Protein AF-A0A965LD06-F1 (afdb_monomer_lite)

S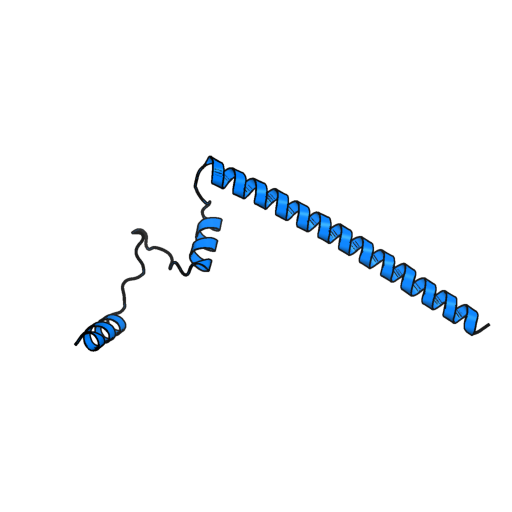tructure (mmCIF, N/CA/C/O backbone):
data_AF-A0A965LD06-F1
#
_entry.id   AF-A0A965LD06-F1
#
loop_
_atom_site.group_PDB
_atom_site.id
_atom_site.type_symbol
_atom_site.label_atom_id
_atom_site.label_alt_id
_atom_site.label_comp_id
_atom_site.label_asym_id
_atom_site.label_entity_id
_atom_site.label_seq_id
_atom_site.pdbx_PDB_ins_code
_atom_site.Cartn_x
_atom_site.Cartn_y
_atom_site.Cartn_z
_atom_site.occupancy
_atom_site.B_iso_or_equiv
_atom_site.auth_seq_id
_atom_site.auth_comp_id
_atom_site.auth_asym_id
_atom_site.auth_atom_id
_atom_site.pdbx_PDB_model_num
ATOM 1 N N . MET A 1 1 ? 26.777 -38.287 -34.147 1.00 54.50 1 MET A N 1
ATOM 2 C CA . MET A 1 1 ? 25.537 -37.537 -34.467 1.00 54.50 1 MET A CA 1
ATOM 3 C C . MET A 1 1 ? 24.586 -37.396 -33.275 1.00 54.50 1 MET A C 1
ATOM 5 O O . MET A 1 1 ? 24.102 -36.299 -33.063 1.00 54.50 1 MET A O 1
ATOM 9 N N . LYS A 1 2 ? 24.367 -38.433 -32.446 1.00 56.81 2 LYS A N 1
ATOM 10 C CA . LYS A 1 2 ? 23.451 -38.367 -31.282 1.00 56.81 2 LYS A CA 1
ATOM 11 C C . LYS A 1 2 ? 23.834 -37.343 -30.189 1.00 56.81 2 LYS A C 1
ATOM 13 O O . LYS A 1 2 ? 22.938 -36.745 -29.606 1.00 56.81 2 LYS A O 1
ATOM 18 N N . SER A 1 3 ? 25.126 -37.096 -29.926 1.00 60.97 3 SER A N 1
ATOM 19 C CA . SER A 1 3 ? 25.542 -36.133 -28.882 1.00 60.97 3 SER A CA 1
ATOM 20 C C . SER A 1 3 ? 25.388 -34.664 -29.295 1.00 60.97 3 SER A C 1
ATOM 22 O O . SER A 1 3 ? 25.039 -33.834 -28.463 1.00 60.97 3 SER A O 1
ATOM 24 N N . LEU A 1 4 ? 25.575 -34.351 -30.581 1.00 63.34 4 LEU A N 1
ATOM 25 C CA . LEU A 1 4 ? 25.404 -33.000 -31.128 1.00 63.34 4 LEU A CA 1
ATOM 26 C C . LEU A 1 4 ? 23.938 -32.558 -31.094 1.00 63.34 4 LEU A C 1
ATOM 28 O O . LEU A 1 4 ? 23.649 -31.442 -30.681 1.00 63.34 4 LEU A O 1
ATOM 32 N N . SER A 1 5 ? 23.004 -33.448 -31.441 1.00 67.69 5 SER A N 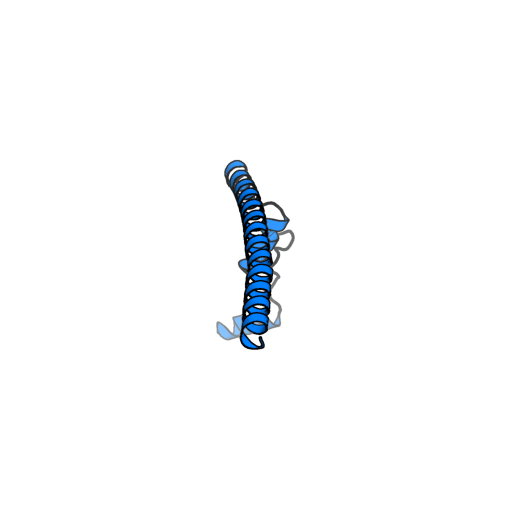1
ATOM 33 C CA . SER A 1 5 ? 21.568 -33.157 -31.342 1.00 67.69 5 SER A CA 1
ATOM 34 C C . SER A 1 5 ? 21.129 -32.904 -29.897 1.00 67.69 5 SER A C 1
ATOM 36 O O . SER A 1 5 ? 20.344 -31.997 -29.650 1.00 67.69 5 SER A O 1
ATOM 38 N N . CYS A 1 6 ? 21.675 -33.651 -28.933 1.0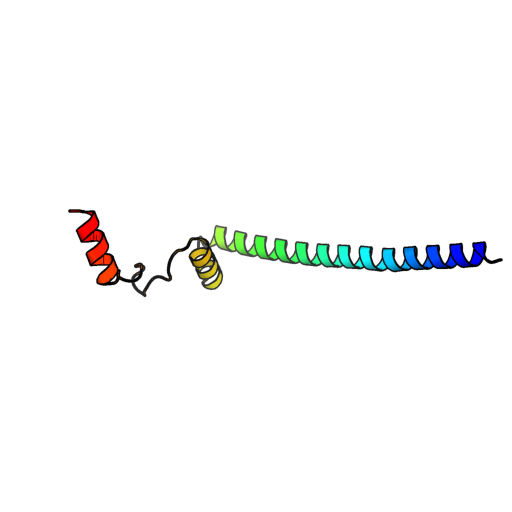0 70.00 6 CYS A N 1
ATOM 39 C CA . CYS A 1 6 ? 21.366 -33.461 -27.515 1.00 70.00 6 CYS A CA 1
ATOM 40 C C . CYS A 1 6 ? 21.906 -32.120 -26.983 1.00 70.00 6 CYS A C 1
ATOM 42 O O . CYS A 1 6 ? 21.197 -31.398 -26.287 1.00 70.00 6 CYS A O 1
ATOM 44 N N . ALA A 1 7 ? 23.128 -31.742 -27.378 1.00 73.75 7 ALA A N 1
ATOM 45 C CA . ALA A 1 7 ? 23.725 -30.463 -26.999 1.00 73.75 7 ALA A CA 1
ATOM 46 C C . ALA A 1 7 ? 22.933 -29.260 -27.542 1.00 73.75 7 ALA A C 1
ATOM 48 O O . ALA A 1 7 ? 22.719 -28.295 -26.816 1.00 73.75 7 ALA A O 1
ATOM 49 N N . ILE A 1 8 ? 22.448 -29.336 -28.786 1.00 77.31 8 ILE A N 1
ATOM 50 C CA . ILE A 1 8 ? 21.650 -28.267 -29.408 1.00 77.31 8 ILE A CA 1
ATOM 51 C C . ILE A 1 8 ? 20.282 -28.127 -28.727 1.00 77.31 8 ILE A C 1
ATOM 53 O O . ILE A 1 8 ? 19.838 -27.009 -28.471 1.00 77.31 8 ILE A O 1
ATOM 57 N N . ILE A 1 9 ? 19.631 -29.245 -28.388 1.00 77.19 9 ILE A N 1
ATOM 58 C CA . ILE A 1 9 ? 18.339 -29.227 -27.687 1.00 77.19 9 ILE A CA 1
ATOM 59 C C . ILE A 1 9 ? 18.494 -28.615 -26.289 1.00 77.19 9 ILE A C 1
ATOM 61 O O . ILE A 1 9 ? 17.718 -27.735 -25.922 1.00 77.19 9 ILE A O 1
ATOM 65 N N . LEU A 1 10 ? 19.523 -29.016 -25.537 1.00 74.88 10 LEU A N 1
ATOM 66 C CA . LEU A 1 10 ? 19.785 -28.467 -24.204 1.00 74.88 10 LEU A CA 1
ATOM 67 C C . LEU A 1 10 ? 20.072 -26.961 -24.258 1.00 74.88 10 LEU A C 1
ATOM 69 O O . LEU A 1 10 ? 19.469 -26.203 -23.496 1.00 74.88 10 LEU A O 1
ATOM 73 N N . LEU A 1 11 ? 20.906 -26.507 -25.200 1.00 74.38 11 LEU A N 1
ATOM 74 C CA . LEU A 1 11 ? 21.190 -25.079 -25.376 1.00 74.38 11 LEU A CA 1
ATOM 75 C C . LEU A 1 11 ? 19.922 -24.281 -25.712 1.00 74.38 11 LEU A C 1
ATOM 77 O O . LEU A 1 11 ? 19.705 -23.207 -25.155 1.00 74.38 11 LEU A O 1
ATOM 81 N N . GLY A 1 12 ? 19.068 -24.822 -26.587 1.00 74.88 12 GLY A N 1
ATOM 82 C CA . GLY A 1 12 ? 17.799 -24.199 -26.958 1.00 74.88 12 GLY A CA 1
ATOM 83 C C . GLY A 1 12 ? 16.850 -24.052 -25.769 1.00 74.88 12 GLY A C 1
ATOM 84 O O . GLY A 1 12 ? 16.275 -22.985 -25.571 1.00 74.88 12 GLY A O 1
ATOM 85 N N . THR A 1 13 ? 16.731 -25.084 -24.928 1.00 71.25 13 THR A N 1
ATOM 86 C CA . THR A 1 13 ? 15.872 -25.019 -23.734 1.00 71.25 13 THR A CA 1
ATOM 87 C C . THR A 1 13 ? 16.371 -24.024 -22.689 1.00 71.25 13 THR A C 1
ATOM 89 O O . THR A 1 13 ? 15.552 -23.328 -22.098 1.00 71.25 13 THR A O 1
ATOM 92 N N . VAL A 1 14 ? 17.691 -23.901 -22.502 1.00 73.12 14 VAL A N 1
ATOM 93 C CA . VAL A 1 14 ? 18.297 -22.932 -21.569 1.00 73.12 14 VAL A CA 1
ATOM 94 C C . VAL A 1 14 ? 18.155 -21.498 -22.085 1.00 73.12 14 VAL A C 1
ATOM 96 O O . VAL A 1 14 ? 17.865 -20.589 -21.311 1.00 73.12 14 VAL A O 1
ATOM 99 N N . ALA A 1 15 ? 18.305 -21.284 -23.394 1.00 72.50 15 ALA A N 1
ATOM 100 C CA . ALA A 1 15 ? 18.101 -19.969 -23.996 1.00 72.50 15 ALA A CA 1
ATOM 101 C C . ALA A 1 15 ? 16.635 -19.515 -23.887 1.00 72.50 15 ALA A C 1
ATOM 103 O O . ALA A 1 15 ? 16.362 -18.377 -23.510 1.00 72.50 15 ALA A O 1
ATOM 104 N N . LEU A 1 16 ? 15.684 -20.415 -24.159 1.00 69.94 16 LEU A N 1
ATOM 105 C CA . LEU A 1 16 ? 14.254 -20.104 -24.089 1.00 69.94 16 LEU A CA 1
ATOM 106 C C . LEU A 1 16 ? 13.778 -19.852 -22.652 1.00 69.94 16 LEU A C 1
ATOM 108 O O . LEU A 1 16 ? 12.997 -18.924 -22.432 1.00 69.94 16 LEU A O 1
ATOM 112 N N . SER A 1 17 ? 14.250 -20.625 -21.669 1.00 67.00 17 SER A N 1
ATOM 113 C CA . SER A 1 17 ? 13.913 -20.395 -20.257 1.00 67.00 17 SER A CA 1
ATOM 114 C C . SER A 1 17 ? 14.570 -19.127 -19.702 1.00 67.00 17 SER A C 1
ATOM 116 O O . SER A 1 17 ? 13.919 -18.379 -18.971 1.00 67.00 17 SER A O 1
ATOM 118 N N . GLY A 1 18 ? 15.801 -18.813 -20.119 1.00 66.00 18 GLY A N 1
ATOM 119 C CA . GLY A 1 18 ? 16.489 -17.572 -19.755 1.00 66.00 18 GLY A CA 1
ATOM 120 C C . GLY A 1 18 ? 15.757 -16.305 -20.218 1.00 66.00 18 GLY A C 1
ATOM 121 O O . GLY A 1 18 ? 15.699 -15.324 -19.479 1.00 66.00 18 GLY A O 1
ATOM 122 N N . CYS A 1 19 ? 15.128 -16.328 -21.399 1.00 68.06 19 CYS A N 1
ATOM 123 C CA . CYS A 1 19 ? 14.344 -15.191 -21.895 1.00 68.06 19 CYS A CA 1
ATOM 124 C C . CYS A 1 19 ? 13.060 -14.936 -21.088 1.00 68.06 19 CYS A C 1
ATOM 126 O O . CYS A 1 19 ? 12.689 -13.779 -20.884 1.00 68.06 19 CYS A O 1
ATOM 128 N N . HIS A 1 20 ? 12.383 -15.990 -20.622 1.00 66.69 20 HIS A N 1
ATOM 129 C CA . HIS A 1 20 ? 11.158 -15.853 -19.827 1.00 66.69 20 HIS A CA 1
ATOM 130 C C . HIS A 1 20 ? 11.456 -15.308 -18.428 1.00 66.69 20 HIS A C 1
ATOM 132 O O . HIS A 1 20 ? 10.768 -14.396 -17.983 1.00 66.69 20 HIS A O 1
ATOM 138 N N . LEU A 1 21 ? 12.517 -15.798 -17.779 1.00 70.69 21 LEU A N 1
ATOM 139 C CA . LEU A 1 21 ? 12.925 -15.333 -16.450 1.00 70.69 21 LEU A CA 1
ATOM 140 C C . LEU A 1 21 ? 13.311 -13.849 -16.452 1.00 70.69 21 LEU A C 1
ATOM 142 O O . LEU A 1 21 ? 12.841 -13.095 -15.606 1.00 70.69 21 LEU A O 1
ATOM 146 N N . LEU A 1 22 ? 14.090 -13.409 -17.446 1.00 69.81 22 LEU A N 1
ATOM 147 C CA . LEU A 1 22 ? 14.500 -12.006 -17.552 1.00 69.81 22 LEU A CA 1
ATOM 148 C C . LEU A 1 22 ? 13.306 -11.069 -17.803 1.00 69.81 22 LEU A C 1
ATOM 150 O O . LEU A 1 22 ? 13.294 -9.922 -17.361 1.00 69.81 22 LEU A O 1
ATOM 154 N N . SER A 1 23 ? 12.308 -11.551 -18.545 1.00 70.31 23 SER A N 1
ATOM 155 C CA . SER A 1 23 ? 11.091 -10.792 -18.843 1.00 70.31 23 SER A CA 1
ATOM 156 C C . SER A 1 23 ? 10.190 -10.677 -17.612 1.00 70.31 23 SER A C 1
ATOM 158 O O . SER A 1 23 ? 9.608 -9.620 -17.375 1.00 70.31 23 SER A O 1
ATOM 160 N N . ASP A 1 24 ? 10.106 -11.740 -16.813 1.00 77.62 24 ASP A N 1
ATOM 161 C CA . ASP A 1 24 ? 9.313 -11.765 -15.584 1.00 77.62 24 ASP A CA 1
ATOM 162 C C . ASP A 1 24 ? 9.937 -10.894 -14.485 1.00 77.62 24 ASP A C 1
ATOM 164 O O . ASP A 1 24 ? 9.240 -10.114 -13.845 1.00 77.62 24 ASP A O 1
ATOM 168 N N . GLU A 1 25 ? 11.265 -10.927 -14.343 1.00 79.94 25 GLU A N 1
ATOM 169 C CA . GLU A 1 25 ? 12.002 -10.076 -13.401 1.00 79.94 25 GLU A CA 1
ATOM 170 C C . GLU A 1 25 ? 11.831 -8.583 -13.724 1.00 79.94 25 GLU A C 1
ATOM 172 O O . GLU A 1 25 ? 11.581 -7.773 -12.832 1.00 79.94 25 GLU A O 1
ATOM 177 N N . ARG A 1 26 ? 11.885 -8.206 -15.010 1.00 78.50 26 ARG A N 1
ATOM 178 C CA . ARG A 1 26 ? 11.619 -6.821 -15.435 1.00 78.50 26 ARG A CA 1
ATOM 179 C C . ARG A 1 26 ? 10.189 -6.393 -15.142 1.00 78.50 26 ARG A C 1
ATOM 181 O O . ARG A 1 26 ? 9.979 -5.294 -14.640 1.00 78.50 26 ARG A O 1
ATOM 188 N N . ARG A 1 27 ? 9.218 -7.263 -15.425 1.00 79.56 27 ARG A N 1
ATOM 189 C CA . ARG A 1 27 ? 7.808 -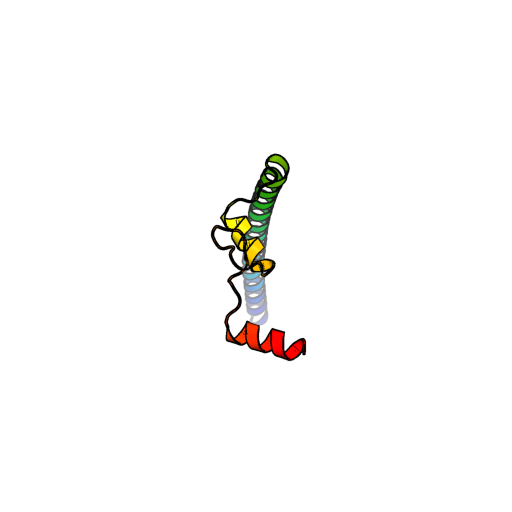7.002 -15.127 1.00 79.56 27 ARG A CA 1
ATOM 190 C C . ARG A 1 27 ? 7.583 -6.835 -13.625 1.00 79.56 27 ARG A C 1
ATOM 192 O O . ARG A 1 27 ? 6.860 -5.933 -13.220 1.00 79.56 27 ARG A O 1
ATOM 199 N N . GLN A 1 28 ? 8.227 -7.659 -12.803 1.00 81.94 28 GLN A N 1
ATOM 200 C CA . GLN A 1 28 ? 8.160 -7.538 -11.350 1.00 81.94 28 GLN A CA 1
ATOM 201 C C . GLN A 1 28 ? 8.773 -6.216 -10.870 1.00 81.94 28 GLN A C 1
ATOM 203 O O . GLN A 1 28 ? 8.148 -5.511 -10.085 1.00 81.94 28 GLN A O 1
ATOM 208 N N . ALA A 1 29 ? 9.931 -5.823 -11.408 1.00 87.00 29 ALA A N 1
ATOM 209 C CA . ALA A 1 29 ? 10.566 -4.548 -11.078 1.00 87.00 29 ALA A CA 1
ATOM 210 C C . ALA A 1 29 ? 9.694 -3.330 -11.445 1.00 87.00 29 ALA A C 1
ATOM 212 O O . ALA A 1 29 ? 9.688 -2.331 -10.725 1.00 87.00 29 ALA A O 1
ATOM 213 N N . GLU A 1 30 ? 8.938 -3.398 -12.546 1.00 87.06 30 GLU A N 1
ATOM 214 C CA . GLU A 1 30 ? 7.973 -2.356 -12.925 1.00 87.06 30 GLU A CA 1
ATOM 215 C C . GLU A 1 30 ? 6.792 -2.277 -11.948 1.00 87.06 30 GLU A C 1
ATOM 217 O O . GLU A 1 30 ? 6.385 -1.178 -11.567 1.00 87.06 30 GLU A O 1
ATOM 222 N N . VAL A 1 31 ? 6.270 -3.424 -11.506 1.00 89.69 31 VAL A N 1
ATOM 223 C CA . VAL A 1 31 ? 5.196 -3.488 -10.501 1.00 89.69 31 VAL A CA 1
ATOM 224 C C . VAL A 1 31 ? 5.676 -2.944 -9.158 1.00 89.69 31 VAL A C 1
ATOM 226 O O . VAL A 1 31 ? 4.991 -2.118 -8.557 1.00 89.69 31 VAL A O 1
ATOM 229 N N . ASP A 1 32 ? 6.863 -3.347 -8.712 1.00 89.50 32 ASP A N 1
ATOM 230 C CA . ASP A 1 32 ? 7.447 -2.884 -7.452 1.00 89.50 32 ASP A CA 1
ATOM 231 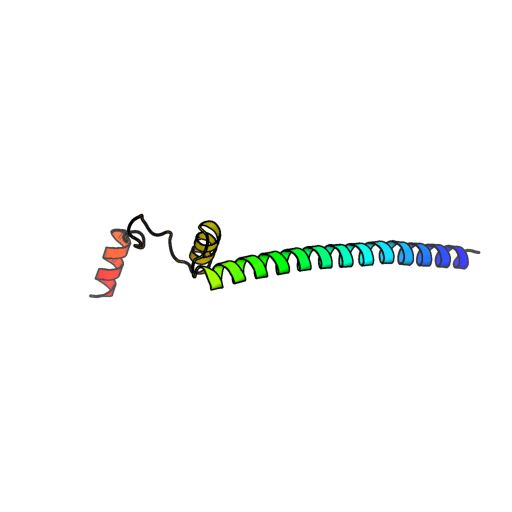C C . ASP A 1 32 ? 7.679 -1.369 -7.474 1.00 89.50 32 ASP A C 1
ATOM 233 O O . ASP A 1 32 ? 7.387 -0.679 -6.496 1.00 89.50 32 ASP A O 1
ATOM 237 N N . LYS A 1 33 ? 8.113 -0.826 -8.618 1.00 89.81 33 LYS A N 1
ATOM 238 C CA . LYS A 1 33 ? 8.253 0.620 -8.806 1.00 89.81 33 LYS A CA 1
ATOM 239 C C . LYS A 1 33 ? 6.909 1.347 -8.735 1.00 89.81 33 LYS A C 1
ATOM 241 O O . LYS A 1 33 ? 6.807 2.350 -8.038 1.00 89.81 33 LYS A O 1
ATOM 246 N N . ALA A 1 34 ? 5.877 0.833 -9.403 1.00 88.06 34 ALA A N 1
ATOM 247 C CA . ALA A 1 34 ? 4.543 1.429 -9.354 1.00 88.06 34 ALA A CA 1
ATOM 248 C C . ALA A 1 34 ? 3.944 1.406 -7.935 1.00 88.06 34 ALA A C 1
ATOM 250 O O . ALA A 1 34 ? 3.276 2.356 -7.530 1.00 88.06 34 ALA A O 1
ATOM 251 N N . MET A 1 35 ? 4.202 0.341 -7.166 1.00 91.44 35 MET A N 1
ATOM 252 C CA . MET A 1 35 ? 3.794 0.258 -5.760 1.00 91.44 35 MET A CA 1
ATOM 253 C C . MET A 1 35 ? 4.546 1.258 -4.877 1.00 91.44 35 MET A C 1
ATOM 255 O O . MET A 1 35 ? 3.939 1.861 -3.993 1.00 91.44 35 MET A O 1
ATOM 259 N N . GLU A 1 36 ? 5.849 1.441 -5.097 1.00 91.56 36 GLU A N 1
ATOM 260 C CA . GLU A 1 36 ? 6.645 2.410 -4.339 1.00 91.56 36 GLU A CA 1
ATOM 261 C C . GLU A 1 36 ? 6.208 3.853 -4.630 1.00 91.56 36 GLU A C 1
ATOM 263 O O . GLU A 1 36 ? 6.060 4.640 -3.696 1.00 91.56 36 GLU A O 1
ATOM 268 N N . ASP A 1 37 ? 5.916 4.183 -5.890 1.00 90.62 37 ASP A N 1
ATOM 269 C CA . ASP A 1 37 ? 5.425 5.510 -6.278 1.00 90.62 37 ASP A CA 1
ATOM 270 C C . ASP A 1 37 ? 4.070 5.830 -5.603 1.00 90.62 37 ASP A C 1
ATOM 272 O O . ASP A 1 37 ? 3.902 6.898 -5.007 1.00 90.62 37 ASP A O 1
ATOM 276 N N . ASP A 1 38 ? 3.123 4.883 -5.599 1.00 88.62 38 ASP A N 1
ATOM 277 C CA . ASP A 1 38 ? 1.836 5.023 -4.897 1.00 88.62 38 ASP A CA 1
ATOM 278 C C . ASP A 1 38 ? 2.019 5.126 -3.369 1.00 88.62 38 ASP A C 1
ATOM 280 O O . ASP A 1 38 ? 1.370 5.943 -2.709 1.00 88.62 38 ASP A O 1
ATOM 284 N N . ASN A 1 39 ? 2.952 4.370 -2.785 1.00 86.69 39 ASN A N 1
ATOM 285 C CA . ASN A 1 39 ? 3.284 4.482 -1.365 1.00 86.69 39 ASN A CA 1
ATOM 286 C C . ASN A 1 39 ? 3.849 5.873 -1.026 1.00 86.69 39 ASN A C 1
ATOM 288 O O . ASN A 1 39 ? 3.455 6.475 -0.023 1.00 86.69 39 ASN A O 1
ATOM 292 N N . GLN A 1 40 ? 4.726 6.423 -1.868 1.00 89.62 40 GLN A N 1
ATOM 293 C CA . GLN A 1 40 ? 5.268 7.770 -1.689 1.00 89.62 40 GLN A CA 1
ATOM 294 C C . GLN A 1 40 ? 4.189 8.845 -1.805 1.00 89.62 40 GLN A C 1
ATOM 296 O O . GLN A 1 40 ? 4.169 9.773 -0.990 1.00 89.62 40 GLN A O 1
ATOM 301 N N . GLU A 1 41 ? 3.257 8.713 -2.748 1.00 85.12 41 GLU A N 1
ATOM 302 C CA . GLU A 1 41 ? 2.110 9.616 -2.862 1.00 85.12 41 GLU A CA 1
ATOM 303 C C . GLU A 1 41 ? 1.249 9.575 -1.592 1.00 85.12 41 GLU A C 1
ATOM 305 O O . GLU A 1 41 ? 0.973 10.617 -0.985 1.00 85.12 41 GLU A O 1
ATOM 310 N N . ARG A 1 42 ? 0.892 8.372 -1.121 1.00 79.75 42 ARG A N 1
ATOM 311 C CA . ARG A 1 42 ? 0.101 8.185 0.106 1.00 79.75 42 ARG A CA 1
ATOM 312 C C . ARG A 1 42 ? 0.801 8.760 1.326 1.00 79.75 42 ARG A C 1
ATOM 314 O O . ARG A 1 42 ? 0.164 9.456 2.111 1.00 79.75 42 ARG A O 1
ATOM 321 N N . GLN A 1 43 ? 2.105 8.529 1.472 1.00 80.44 43 GLN A N 1
ATOM 322 C CA . GLN A 1 43 ? 2.898 9.092 2.567 1.00 80.44 43 GLN A CA 1
ATOM 323 C C . GLN A 1 43 ? 3.007 10.614 2.487 1.00 80.44 43 GLN A C 1
ATOM 325 O O . GLN A 1 43 ? 2.977 11.283 3.519 1.00 80.44 43 GLN A O 1
ATOM 330 N N . THR A 1 44 ? 3.132 11.170 1.284 1.00 81.75 44 THR A N 1
ATOM 331 C CA . THR A 1 44 ? 3.195 12.620 1.078 1.00 81.75 44 THR A CA 1
ATOM 332 C C . THR A 1 44 ? 1.865 13.267 1.450 1.00 81.75 44 THR A C 1
ATOM 334 O O . THR A 1 44 ? 1.858 14.235 2.211 1.00 81.75 44 THR A O 1
ATOM 337 N N . ARG A 1 45 ? 0.738 12.677 1.030 1.00 74.81 45 ARG A N 1
ATOM 338 C CA . ARG A 1 45 ? -0.607 13.090 1.458 1.00 74.81 45 ARG A CA 1
ATOM 339 C C . ARG A 1 45 ? -0.773 12.994 2.977 1.00 74.81 45 ARG A C 1
ATOM 341 O O . ARG A 1 45 ? -1.199 13.958 3.605 1.00 74.81 45 ARG A O 1
ATOM 348 N N . LEU A 1 46 ? -0.358 11.880 3.582 1.00 75.69 46 LEU A N 1
ATOM 349 C CA . LEU A 1 46 ? -0.373 11.673 5.037 1.00 75.69 46 LEU A CA 1
ATOM 350 C C . LEU A 1 46 ? 0.411 12.751 5.789 1.00 75.69 46 LEU A C 1
ATOM 352 O O . LEU A 1 46 ? -0.055 13.245 6.810 1.00 75.69 46 LEU A O 1
ATOM 356 N N . LYS A 1 47 ? 1.598 13.119 5.295 1.00 71.12 47 LYS A N 1
ATOM 357 C CA . LYS A 1 47 ? 2.445 14.153 5.905 1.00 71.12 47 LYS A CA 1
ATOM 358 C C . LYS A 1 47 ? 1.861 15.555 5.735 1.00 71.12 47 LYS A C 1
ATOM 360 O O . LYS A 1 47 ? 1.996 16.364 6.646 1.00 71.12 47 LYS A O 1
ATOM 365 N N . ALA A 1 48 ? 1.236 15.841 4.594 1.00 72.50 48 ALA A N 1
ATOM 366 C CA . ALA A 1 48 ? 0.668 17.153 4.296 1.00 72.50 48 ALA A CA 1
ATOM 367 C C . ALA A 1 48 ? -0.663 17.406 5.027 1.00 72.50 48 ALA A C 1
ATOM 369 O O . ALA A 1 48 ? -0.866 18.484 5.579 1.00 72.50 48 ALA A O 1
ATOM 370 N N . GLU A 1 49 ? -1.563 16.421 5.050 1.00 73.06 49 GLU A N 1
ATOM 371 C CA . GLU A 1 49 ? -2.916 16.569 5.606 1.00 73.06 49 GLU A CA 1
ATOM 372 C C . GLU A 1 49 ? -3.048 16.024 7.034 1.00 73.06 49 GLU A C 1
ATOM 374 O O . GLU A 1 49 ? -4.013 16.337 7.737 1.00 73.06 49 GLU A O 1
ATOM 379 N N . GLY A 1 50 ? -2.101 15.187 7.472 1.00 72.50 50 GLY A N 1
ATOM 380 C CA . GLY A 1 50 ? -2.132 14.526 8.777 1.00 72.50 50 GLY A CA 1
ATOM 381 C C . GLY A 1 50 ? -3.265 13.507 8.930 1.00 72.50 50 GLY A C 1
ATOM 382 O O . GLY A 1 50 ? -3.584 13.123 10.055 1.00 72.50 50 GLY A O 1
ATOM 383 N N . LYS A 1 51 ? -3.922 13.099 7.834 1.00 71.31 51 LYS A N 1
ATOM 384 C CA . LYS A 1 51 ? -5.118 12.245 7.851 1.00 71.31 51 LYS A CA 1
ATOM 385 C C . LYS A 1 51 ? -5.003 11.105 6.844 1.00 71.31 51 LYS A C 1
ATOM 387 O O . LYS A 1 51 ? -4.497 11.281 5.740 1.00 71.31 51 LYS A O 1
ATOM 392 N N . LEU A 1 52 ? -5.495 9.938 7.251 1.00 73.88 52 LEU A N 1
ATOM 393 C CA . LEU A 1 52 ? -5.704 8.784 6.377 1.00 73.88 52 LEU A CA 1
ATOM 394 C C . LEU A 1 52 ? -7.007 8.966 5.597 1.00 73.88 52 LEU A C 1
ATOM 396 O O . LEU A 1 52 ? -7.973 9.519 6.131 1.00 73.88 52 LEU A O 1
ATOM 400 N N . ASN A 1 53 ? -7.066 8.454 4.368 1.00 76.25 53 ASN A N 1
ATOM 401 C CA . ASN A 1 53 ? -8.343 8.340 3.669 1.00 76.25 53 ASN A CA 1
ATOM 402 C C . ASN A 1 53 ? -9.224 7.239 4.313 1.00 76.25 53 ASN A C 1
ATOM 404 O O . ASN A 1 53 ? -8.774 6.476 5.172 1.00 76.25 53 ASN A O 1
ATOM 408 N N . SER A 1 54 ? -10.503 7.155 3.927 1.00 74.75 54 SER A N 1
ATOM 409 C CA . SER A 1 54 ? -11.460 6.230 4.565 1.00 74.75 54 SER A CA 1
ATOM 410 C C . SER A 1 54 ? -11.050 4.756 4.451 1.00 74.75 54 SER A C 1
ATOM 412 O O . SER A 1 54 ? -11.214 3.999 5.406 1.00 74.75 54 SER A O 1
ATOM 414 N N . GLU A 1 55 ? -10.479 4.350 3.319 1.00 81.69 55 GLU A N 1
ATOM 415 C CA . GLU A 1 55 ? -10.073 2.962 3.078 1.00 81.69 55 GLU A CA 1
ATOM 416 C C . GLU A 1 55 ? -8.779 2.610 3.826 1.00 81.69 55 GLU A C 1
ATOM 418 O O . GLU A 1 55 ? -8.692 1.561 4.463 1.00 81.69 55 GLU A O 1
ATOM 423 N 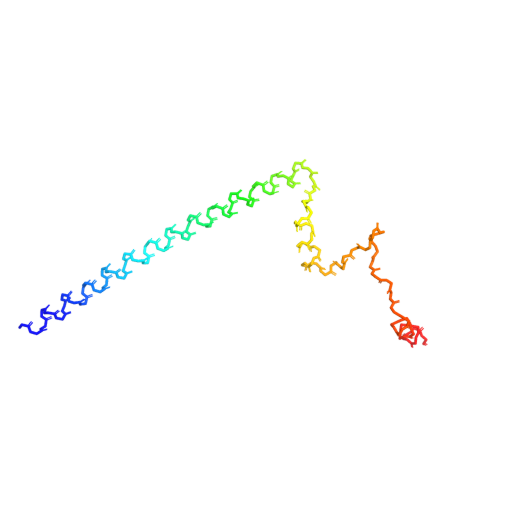N . GLU A 1 56 ? -7.806 3.523 3.855 1.00 77.56 56 GLU A N 1
ATOM 424 C CA . GLU A 1 56 ? -6.574 3.399 4.641 1.00 77.56 56 GLU A CA 1
ATOM 425 C C . GLU A 1 56 ? -6.878 3.326 6.144 1.00 77.56 56 GLU A C 1
ATOM 427 O O . GLU A 1 56 ? -6.290 2.519 6.865 1.00 77.56 56 GLU A O 1
ATOM 432 N N . SER A 1 57 ? -7.838 4.126 6.617 1.00 76.19 57 SER A N 1
ATOM 433 C CA . SER A 1 57 ? -8.293 4.102 8.007 1.00 76.19 57 SER A CA 1
ATOM 434 C C . SER A 1 57 ? -8.953 2.770 8.370 1.00 76.19 57 SER A C 1
ATOM 436 O O . SER A 1 57 ? -8.636 2.208 9.419 1.00 76.19 57 SER A O 1
ATOM 438 N N . LYS A 1 58 ? -9.810 2.217 7.499 1.00 76.69 58 LYS A N 1
ATOM 439 C CA . LYS A 1 58 ? -10.425 0.893 7.702 1.00 76.69 58 LYS A CA 1
ATOM 440 C C . LYS A 1 58 ? -9.379 -0.218 7.730 1.00 76.69 58 LYS A C 1
ATOM 442 O O . LYS A 1 58 ? -9.428 -1.075 8.611 1.00 76.69 58 LYS A O 1
ATOM 447 N N . ALA A 1 59 ? -8.425 -0.192 6.801 1.00 83.88 59 ALA A N 1
ATOM 448 C CA . ALA A 1 59 ? -7.348 -1.174 6.742 1.00 83.88 59 ALA A CA 1
ATOM 449 C C . ALA A 1 59 ? -6.468 -1.125 8.003 1.00 83.88 59 ALA A C 1
ATOM 451 O O . ALA A 1 59 ? -6.137 -2.167 8.574 1.00 83.88 59 ALA A O 1
ATOM 452 N N . LEU A 1 60 ? -6.137 0.081 8.477 1.00 82.12 60 LEU A N 1
ATOM 453 C CA . LEU A 1 60 ? -5.384 0.280 9.712 1.00 82.12 60 LEU A CA 1
ATOM 454 C C . LEU A 1 60 ? -6.177 -0.189 10.941 1.00 82.12 60 LEU A C 1
ATOM 456 O O . LEU A 1 60 ? -5.631 -0.913 11.771 1.00 82.12 60 LEU A O 1
ATOM 460 N N . ALA A 1 61 ? -7.461 0.168 11.038 1.00 76.88 61 ALA A N 1
ATOM 461 C CA . ALA A 1 61 ? -8.333 -0.241 12.137 1.00 76.88 61 ALA A CA 1
ATOM 462 C C . ALA A 1 61 ? -8.447 -1.770 12.225 1.00 76.88 61 ALA A C 1
ATOM 464 O O . ALA A 1 61 ? -8.247 -2.343 13.294 1.00 76.88 61 ALA A O 1
ATOM 465 N N . HIS A 1 62 ? -8.648 -2.440 11.088 1.00 79.38 62 HIS A N 1
ATOM 466 C CA . HIS A 1 62 ? -8.656 -3.899 11.015 1.00 79.38 62 HIS A CA 1
ATOM 467 C C . HIS A 1 62 ? -7.311 -4.503 11.455 1.00 79.38 62 HIS A C 1
ATOM 469 O O . HIS A 1 62 ? -7.285 -5.429 12.264 1.00 79.38 62 HIS A O 1
ATOM 475 N N . LYS A 1 63 ? -6.181 -3.959 10.977 1.00 81.75 63 LYS A N 1
ATOM 476 C CA . LYS A 1 63 ? -4.834 -4.440 11.338 1.00 81.75 63 LYS A CA 1
ATOM 477 C C . LYS A 1 63 ? -4.518 -4.267 12.828 1.00 81.75 63 LYS A C 1
ATOM 479 O O . LYS A 1 63 ? -3.818 -5.096 13.398 1.00 81.75 63 LYS A O 1
ATOM 484 N N . LEU A 1 64 ? -5.013 -3.198 13.447 1.00 80.69 64 LEU A N 1
ATOM 485 C CA . LEU A 1 64 ? -4.800 -2.889 14.864 1.00 80.69 64 LEU A CA 1
ATOM 486 C C . LEU A 1 64 ? -5.832 -3.547 15.792 1.00 80.69 64 LEU A C 1
ATOM 488 O O . LEU A 1 64 ? -5.751 -3.373 17.006 1.00 80.69 64 LEU A O 1
ATOM 492 N N . GLY A 1 65 ? -6.803 -4.287 15.246 1.00 70.50 65 GLY A N 1
ATOM 493 C CA . GLY A 1 65 ? -7.899 -4.861 16.028 1.00 70.50 65 GLY A CA 1
ATOM 494 C C . GLY A 1 65 ? -8.824 -3.801 16.633 1.00 70.50 65 GLY A C 1
ATOM 495 O O . GLY A 1 65 ? -9.551 -4.084 17.583 1.00 70.50 65 GLY A O 1
ATOM 496 N N . TRP A 1 66 ? -8.799 -2.576 16.104 1.00 72.50 66 TRP A N 1
ATOM 497 C CA . TRP A 1 66 ? -9.749 -1.537 16.471 1.00 72.50 66 TRP A CA 1
ATOM 498 C C . TRP A 1 66 ? -11.087 -1.906 15.836 1.00 72.50 66 TRP A C 1
ATOM 500 O O . TRP A 1 66 ? -11.281 -1.775 14.627 1.00 72.50 66 TRP A O 1
ATOM 510 N N . THR A 1 67 ? -11.997 -2.436 16.652 1.00 64.19 67 THR A N 1
ATOM 511 C CA . THR A 1 67 ? -13.376 -2.723 16.247 1.00 64.19 67 THR A CA 1
ATOM 512 C C . THR A 1 67 ? -13.984 -1.469 15.636 1.00 64.19 67 THR A C 1
ATOM 514 O O . THR A 1 67 ? -13.808 -0.394 16.210 1.00 64.19 67 THR A O 1
ATOM 517 N N . GLN A 1 68 ? -14.676 -1.600 14.494 1.00 59.88 68 GLN A N 1
ATOM 518 C CA . GLN A 1 68 ? -15.330 -0.469 13.835 1.00 59.88 68 GLN A CA 1
ATOM 519 C C . GLN A 1 68 ? -16.145 0.305 14.863 1.00 59.88 68 GLN A C 1
ATOM 521 O O . GLN A 1 68 ? -17.125 -0.195 15.411 1.00 59.88 68 GLN A O 1
ATOM 526 N N . SER A 1 69 ? -15.674 1.516 15.130 1.00 54.06 69 SER A N 1
ATOM 527 C CA . SER A 1 69 ? -16.356 2.487 15.946 1.00 54.06 69 SER A CA 1
ATOM 528 C C . SER A 1 69 ? -17.796 2.612 15.469 1.00 54.06 69 SER A C 1
ATOM 530 O O . SER A 1 69 ? -18.043 2.951 14.310 1.00 54.06 69 SER A O 1
ATOM 532 N N . ASP A 1 70 ? -18.739 2.393 16.383 1.00 53.78 70 ASP A N 1
ATOM 533 C CA . ASP A 1 70 ? -20.075 2.984 16.304 1.00 53.78 70 ASP A CA 1
ATOM 534 C C . ASP A 1 70 ? -19.942 4.480 15.927 1.00 53.78 70 ASP A C 1
ATOM 536 O O . ASP A 1 70 ? -18.877 5.077 16.112 1.00 53.78 70 ASP A O 1
ATOM 540 N N . ALA A 1 71 ? -21.005 5.144 15.468 1.00 58.69 71 ALA A N 1
ATOM 541 C CA . ALA A 1 71 ? -21.003 6.581 15.149 1.00 58.69 71 ALA A CA 1
ATOM 542 C C . ALA A 1 71 ? -20.461 7.477 16.295 1.00 58.69 71 ALA A C 1
ATOM 544 O O . ALA A 1 71 ? -20.170 8.654 16.093 1.00 58.69 71 ALA A O 1
ATOM 545 N N . ARG A 1 72 ? -20.307 6.907 17.498 1.00 60.56 72 ARG A N 1
ATOM 546 C CA . ARG A 1 72 ? -19.762 7.490 18.728 1.00 60.56 72 ARG A CA 1
ATOM 547 C C . ARG A 1 72 ? -18.284 7.182 19.021 1.00 60.56 72 ARG A C 1
ATOM 549 O O . ARG A 1 72 ? -17.795 7.631 20.051 1.00 60.56 72 ARG A O 1
ATOM 556 N N . GLY A 1 73 ? -17.561 6.427 18.189 1.00 56.16 73 GLY A N 1
ATOM 557 C CA . GLY A 1 73 ? -16.146 6.113 18.458 1.00 56.16 73 GLY A CA 1
ATOM 558 C C . GLY A 1 73 ? -15.913 4.996 19.481 1.00 56.16 73 GLY A C 1
ATOM 559 O O . GLY A 1 73 ? -14.772 4.765 19.868 1.00 56.16 73 GLY A O 1
ATOM 560 N N . LEU A 1 74 ? -16.975 4.348 19.967 1.00 59.03 74 LEU A N 1
ATOM 561 C CA . LEU A 1 74 ? -16.898 3.402 21.078 1.00 59.03 74 LEU A CA 1
ATOM 562 C C . LEU A 1 74 ? -16.865 1.956 20.570 1.00 59.03 74 LEU A C 1
ATOM 564 O O . LEU A 1 74 ? -17.543 1.651 19.581 1.00 59.03 74 LEU A O 1
ATOM 568 N N . PRO A 1 75 ? -16.114 1.061 21.245 1.00 63.56 75 PRO A N 1
ATOM 569 C CA . PRO A 1 75 ? -16.242 -0.367 21.004 1.00 63.56 75 PRO A CA 1
ATOM 570 C C . PRO A 1 75 ? -17.695 -0.793 21.258 1.00 63.56 75 PRO A C 1
ATOM 572 O O . PRO A 1 75 ? -18.385 -0.157 22.067 1.00 63.56 75 PRO A O 1
ATOM 575 N N . PRO A 1 76 ? -18.177 -1.847 20.576 1.00 68.19 76 PRO A N 1
ATOM 576 C CA . PRO A 1 76 ? -19.527 -2.342 20.790 1.00 68.19 76 PRO A CA 1
ATOM 577 C C . PRO A 1 76 ? -19.751 -2.608 22.287 1.00 68.19 76 PRO A C 1
ATOM 579 O O . PRO A 1 76 ? -18.832 -3.080 22.968 1.00 68.19 76 PRO A O 1
ATOM 582 N N . PRO A 1 77 ? -20.937 -2.267 22.822 1.00 70.25 77 PRO A N 1
ATOM 583 C CA . PRO A 1 77 ? -21.234 -2.513 24.224 1.00 70.25 77 PRO A CA 1
ATOM 584 C C . PRO A 1 77 ? -21.059 -4.004 24.522 1.00 70.25 77 PRO A C 1
ATOM 586 O O . PRO A 1 77 ? -21.511 -4.846 23.744 1.00 70.25 77 PRO A O 1
ATOM 589 N N . LEU A 1 78 ? -20.387 -4.317 25.636 1.00 73.81 78 LEU A N 1
ATOM 590 C CA . LEU A 1 78 ? -20.233 -5.700 26.084 1.00 73.81 78 LEU A CA 1
ATOM 591 C C . LEU A 1 78 ? -21.609 -6.335 26.280 1.00 73.81 78 LEU A C 1
ATOM 593 O O . LEU A 1 78 ? -22.539 -5.697 26.781 1.00 73.81 78 LEU A O 1
ATOM 597 N N . THR A 1 79 ? -21.718 -7.601 25.898 1.00 81.56 79 THR A N 1
ATOM 598 C CA . THR A 1 79 ? -22.937 -8.385 26.099 1.00 81.56 79 THR A CA 1
ATOM 599 C C . THR A 1 79 ? -23.188 -8.623 27.593 1.00 81.56 79 THR A C 1
ATOM 601 O O . THR A 1 79 ? -22.274 -8.542 28.420 1.00 81.56 79 THR A O 1
ATOM 604 N N . THR A 1 80 ? -24.437 -8.920 27.967 1.00 81.12 80 THR A N 1
ATOM 605 C CA . THR A 1 80 ? -24.820 -9.191 29.367 1.00 81.12 80 THR A CA 1
ATOM 606 C C . THR A 1 80 ? -24.026 -10.353 29.966 1.00 81.12 80 THR A C 1
ATOM 608 O O . THR A 1 80 ? -23.597 -10.281 31.112 1.00 81.12 80 THR A O 1
ATOM 611 N N . GLU A 1 81 ? -23.739 -11.377 29.164 1.00 81.56 81 GLU A N 1
ATOM 612 C CA . GLU A 1 81 ? -22.950 -12.550 29.556 1.00 81.56 81 GLU A CA 1
ATOM 613 C C . GLU A 1 81 ? -21.482 -12.189 29.855 1.00 81.56 81 GLU A C 1
ATOM 615 O O . GLU A 1 81 ? -20.884 -12.665 30.825 1.00 81.56 81 GLU A O 1
ATOM 620 N N . GLU A 1 82 ? -20.886 -11.300 29.055 1.00 81.88 82 GLU A N 1
ATOM 621 C CA . GLU A 1 82 ? -19.521 -10.809 29.279 1.00 81.88 82 GLU A CA 1
ATOM 622 C C . GLU A 1 82 ? -19.429 -9.885 30.501 1.00 81.88 82 GLU A C 1
ATOM 624 O O . GLU A 1 82 ? -18.410 -9.879 31.200 1.00 81.88 82 GLU A O 1
ATOM 629 N N . LEU A 1 83 ? -20.491 -9.124 30.779 1.00 80.94 83 LEU A N 1
ATOM 630 C CA . LEU A 1 83 ? -20.631 -8.305 31.984 1.00 80.94 83 LEU A CA 1
ATOM 631 C C . LEU A 1 83 ? -20.695 -9.175 33.242 1.00 80.94 83 LEU A C 1
ATOM 633 O O . LEU A 1 83 ? -19.909 -8.958 34.163 1.00 80.94 83 LEU A O 1
ATOM 637 N N . GLU A 1 84 ? -21.555 -10.193 33.259 1.00 82.69 84 GLU A N 1
ATOM 638 C CA . GLU A 1 84 ? -21.680 -11.130 34.383 1.00 82.69 84 GLU A CA 1
ATOM 639 C C . GLU A 1 84 ? -20.355 -11.840 34.683 1.00 82.69 84 GLU A C 1
ATOM 641 O O . GLU A 1 84 ? -19.944 -11.949 35.841 1.00 82.69 84 GLU A O 1
ATOM 646 N N . LYS A 1 85 ? -19.624 -12.253 33.641 1.00 84.25 85 LYS A N 1
ATOM 647 C CA . LYS A 1 85 ? -18.306 -12.879 33.792 1.00 84.25 85 LYS A CA 1
ATOM 648 C C . LYS A 1 85 ? -17.269 -11.933 34.404 1.00 84.25 85 LYS A C 1
ATOM 650 O O . LYS A 1 85 ? -16.461 -12.372 35.220 1.00 84.25 85 LYS A O 1
ATOM 655 N N . LYS A 1 86 ? -17.269 -10.652 34.022 1.00 79.81 86 LYS A N 1
ATOM 656 C CA . LYS A 1 86 ? -16.349 -9.645 34.580 1.00 79.81 86 LYS A CA 1
ATOM 657 C C . LYS A 1 86 ? -16.681 -9.283 36.025 1.00 79.81 86 LYS A C 1
ATOM 659 O O . LYS A 1 86 ? -15.757 -9.133 36.820 1.00 79.81 86 LYS A O 1
ATOM 664 N N . VAL A 1 87 ? -17.967 -9.176 36.364 1.00 83.88 87 VAL A N 1
ATOM 665 C CA . VAL A 1 87 ? -18.425 -8.931 37.742 1.00 83.88 87 VAL A CA 1
ATOM 666 C C . VAL A 1 87 ? -18.008 -10.091 38.639 1.00 83.88 87 VAL A C 1
ATOM 668 O O . VAL A 1 87 ? -17.349 -9.870 39.645 1.00 83.88 87 VAL A O 1
ATOM 671 N N . LYS A 1 88 ? -18.256 -11.330 38.206 1.00 78.00 88 LYS A N 1
ATOM 672 C CA . LYS A 1 88 ? -17.878 -12.538 38.950 1.00 78.00 88 LYS A CA 1
ATOM 673 C C . LYS A 1 88 ? -16.365 -12.751 39.080 1.00 78.00 88 LYS A C 1
ATOM 675 O O . LYS A 1 88 ? -15.925 -13.439 39.987 1.00 78.00 88 LYS A O 1
ATOM 680 N N . ALA A 1 89 ? -15.569 -12.210 38.158 1.00 77.00 89 ALA A N 1
ATOM 681 C CA . ALA A 1 89 ? -14.107 -12.230 38.243 1.00 77.00 89 ALA A CA 1
ATOM 682 C C . ALA A 1 89 ? -13.530 -11.107 39.128 1.00 77.00 89 ALA A C 1
ATOM 684 O O . ALA A 1 89 ? -12.326 -11.099 39.372 1.00 77.00 89 ALA A O 1
ATOM 685 N N . SER A 1 90 ? -14.364 -10.147 39.541 1.00 69.12 90 SER A N 1
ATOM 686 C CA . SER A 1 90 ? -13.981 -9.004 40.382 1.00 69.12 90 SER A CA 1
ATOM 687 C C . SER A 1 90 ? -14.536 -9.095 41.814 1.00 69.12 90 SER A C 1
ATOM 689 O O . SER A 1 90 ? -14.238 -8.212 42.617 1.00 69.12 90 SER A O 1
ATOM 691 N N . GLU A 1 91 ? -15.333 -10.127 42.113 1.00 52.28 91 GLU A N 1
ATOM 692 C CA . GLU A 1 91 ? -15.691 -10.589 43.467 1.00 52.28 91 GLU A CA 1
ATOM 693 C C . GLU A 1 91 ? -14.663 -11.608 43.976 1.00 52.28 91 GLU A C 1
ATOM 695 O O . GLU A 1 91 ? -14.322 -11.536 45.179 1.00 52.28 91 GLU A O 1
#

Secondary structure (DSSP, 8-state):
-HHHHHHHHHHHHHHHHHHHHHHHHHHHHHHHHHHHHHHHHHHHHHHHHS---HHHHHHHHHHTT-----TTSPPPPPPHHHHHHHHHTT-

Radius of gyration: 28.56 Å; chains: 1; bounding box: 50×56×78 Å

pLDDT: mean 74.92, std 9.49, range [52.28, 91.56]

Foldseek 3Di:
DVVVVVVVVVVVVVVVVVVVVVVVVVVVVVVVVVVVVVVVVQVVCCVVVVDHDPVRVVVVCVVVVNAPDDVPRDDPDDDPVVVVVVVVVVD

Sequence (91 aa):
MKSLSCAIILLGTVALSGCHLLSDERRQAEVDKAMEDDNQERQTRLKAEGKLNSEESKALAHKLGWTQSDARGLPPPLTTEELEKKVKASE